Protein AF-A0AAV4F7B4-F1 (afdb_monomer_lite)

Radius of gyration: 25.75 Å; chains: 1; bounding box: 90×27×73 Å

Structure (mmCIF, N/CA/C/O backbone):
data_AF-A0AAV4F7B4-F1
#
_entry.id   AF-A0AAV4F7B4-F1
#
loop_
_atom_site.group_PDB
_atom_site.id
_atom_site.type_symbol
_atom_site.label_atom_id
_atom_site.label_alt_id
_atom_site.label_comp_id
_atom_site.label_asym_id
_atom_site.label_entity_id
_atom_site.label_seq_id
_atom_site.pdbx_PDB_ins_code
_atom_site.Cartn_x
_atom_site.Cartn_y
_atom_site.Cartn_z
_atom_site.occupancy
_atom_site.B_iso_or_equiv
_atom_site.auth_seq_id
_atom_site.auth_comp_id
_atom_site.auth_asym_id
_atom_site.auth_atom_id
_atom_site.pdbx_PDB_model_num
ATOM 1 N N . MET A 1 1 ? 16.712 -13.578 -19.815 1.00 71.62 1 MET A N 1
ATOM 2 C CA . MET A 1 1 ? 15.911 -12.463 -20.384 1.00 71.62 1 MET A CA 1
ATOM 3 C C . MET A 1 1 ? 16.548 -11.815 -21.621 1.00 71.62 1 MET A C 1
ATOM 5 O O . MET A 1 1 ? 15.860 -11.691 -22.623 1.00 71.62 1 MET A O 1
ATOM 9 N N . ARG A 1 2 ? 17.834 -11.407 -21.591 1.00 80.31 2 ARG A N 1
ATOM 10 C CA . ARG A 1 2 ? 18.466 -10.615 -22.676 1.00 80.31 2 ARG A CA 1
ATOM 11 C C . ARG A 1 2 ? 18.478 -11.293 -24.056 1.00 80.31 2 ARG A C 1
ATOM 13 O O . ARG A 1 2 ? 18.183 -10.625 -25.037 1.00 80.31 2 ARG A O 1
ATOM 20 N N . GLY A 1 3 ? 18.706 -12.609 -24.122 1.00 82.69 3 GLY A N 1
ATOM 21 C CA . GLY A 1 3 ? 18.669 -13.365 -25.385 1.00 82.69 3 GLY A CA 1
ATOM 22 C C . GLY A 1 3 ? 17.286 -13.402 -26.050 1.00 82.69 3 GLY A C 1
ATOM 23 O O . GLY A 1 3 ? 17.178 -13.192 -27.251 1.00 82.69 3 GLY A O 1
ATOM 24 N N . ILE A 1 4 ? 16.216 -13.555 -25.260 1.00 85.25 4 ILE A N 1
ATOM 25 C CA . ILE A 1 4 ? 14.821 -13.549 -25.749 1.00 85.25 4 ILE A CA 1
ATOM 26 C C . ILE A 1 4 ? 14.457 -12.177 -26.337 1.00 85.25 4 ILE A C 1
ATOM 28 O O . ILE A 1 4 ? 13.733 -12.080 -27.321 1.00 85.25 4 ILE A O 1
ATOM 32 N N . LEU A 1 5 ? 15.005 -11.108 -25.756 1.00 82.62 5 LEU A N 1
ATOM 33 C CA . LEU A 1 5 ? 14.767 -9.727 -26.174 1.00 82.62 5 LEU A CA 1
ATOM 34 C C . LEU A 1 5 ? 15.760 -9.216 -27.227 1.00 82.62 5 LEU A C 1
ATOM 36 O O . LEU A 1 5 ? 15.695 -8.034 -27.577 1.00 82.62 5 LEU A O 1
ATOM 40 N N . ARG A 1 6 ? 16.670 -10.084 -27.703 1.00 86.12 6 ARG A N 1
ATOM 41 C CA . ARG A 1 6 ? 17.769 -9.758 -28.630 1.00 86.12 6 ARG A CA 1
ATOM 42 C C . ARG A 1 6 ? 18.584 -8.536 -28.182 1.00 86.12 6 ARG A C 1
ATOM 44 O O . ARG A 1 6 ? 18.916 -7.675 -28.987 1.00 86.12 6 ARG A O 1
ATOM 51 N N . ILE A 1 7 ? 18.856 -8.438 -26.880 1.00 87.81 7 ILE A N 1
ATOM 52 C CA . ILE A 1 7 ? 19.652 -7.358 -26.282 1.00 87.81 7 ILE A CA 1
ATOM 53 C C . ILE A 1 7 ? 21.101 -7.829 -26.190 1.00 87.81 7 ILE A C 1
ATOM 55 O O . ILE A 1 7 ? 21.371 -8.830 -25.514 1.00 87.81 7 ILE A O 1
ATOM 59 N N . ASN A 1 8 ? 22.018 -7.110 -26.840 1.00 87.50 8 ASN A N 1
ATOM 60 C CA . ASN A 1 8 ? 23.444 -7.395 -26.748 1.00 87.50 8 ASN A CA 1
ATOM 61 C C . ASN A 1 8 ? 23.992 -6.928 -25.386 1.00 87.50 8 ASN A C 1
ATOM 63 O O . ASN A 1 8 ? 23.403 -6.096 -24.696 1.00 87.50 8 ASN A O 1
ATOM 67 N N . TRP A 1 9 ? 25.122 -7.475 -24.954 1.00 82.56 9 TRP A N 1
ATOM 68 C CA . TRP A 1 9 ? 25.747 -7.114 -23.687 1.00 82.56 9 TRP A CA 1
ATOM 69 C C . TRP A 1 9 ? 26.292 -5.679 -23.682 1.00 82.56 9 TRP A C 1
ATOM 71 O O . TRP A 1 9 ? 26.271 -5.043 -22.629 1.00 82.56 9 TRP A O 1
ATOM 81 N N . HIS A 1 10 ? 26.705 -5.166 -24.848 1.00 86.06 10 HIS A N 1
ATOM 82 C CA . HIS A 1 10 ? 27.101 -3.769 -25.046 1.00 86.06 10 HIS A CA 1
ATOM 83 C C . HIS A 1 10 ? 25.921 -2.788 -24.996 1.00 86.06 10 HIS A C 1
ATOM 85 O O . HIS A 1 10 ? 26.118 -1.599 -24.746 1.00 86.06 10 HIS A O 1
ATOM 91 N N . ASP A 1 11 ? 24.693 -3.264 -25.218 1.00 85.69 11 ASP A N 1
ATOM 92 C CA . ASP A 1 11 ? 23.525 -2.395 -25.274 1.00 85.69 11 ASP A CA 1
ATOM 93 C C . ASP A 1 11 ? 23.090 -1.991 -23.865 1.00 85.69 11 ASP A C 1
ATOM 95 O O . ASP A 1 11 ? 22.667 -2.811 -23.040 1.00 85.69 11 ASP A O 1
ATOM 99 N N . ARG A 1 12 ? 23.101 -0.685 -23.594 1.00 85.19 12 ARG A N 1
ATOM 100 C CA . ARG A 1 12 ? 22.530 -0.132 -22.364 1.00 85.19 12 ARG A CA 1
ATOM 101 C C . ARG A 1 12 ? 21.029 0.109 -22.534 1.00 85.19 12 ARG A C 1
ATOM 103 O O . ARG A 1 12 ? 20.579 1.230 -22.758 1.00 85.19 12 ARG A O 1
ATOM 110 N N . VAL A 1 13 ? 20.243 -0.957 -22.405 1.00 86.25 13 VAL A N 1
ATOM 111 C CA . VAL A 1 13 ? 18.774 -0.885 -22.460 1.00 86.25 13 VAL A CA 1
ATOM 112 C C . VAL A 1 13 ? 18.200 -0.506 -21.095 1.00 86.25 13 VAL A C 1
ATOM 114 O O . VAL A 1 13 ? 18.562 -1.073 -20.066 1.00 86.25 13 VAL A O 1
ATOM 117 N N . ILE A 1 14 ? 17.279 0.457 -21.080 1.00 89.06 14 ILE A N 1
ATOM 118 C CA . ILE A 1 14 ? 16.612 0.919 -19.857 1.00 89.06 14 ILE A CA 1
ATOM 119 C C . ILE A 1 14 ? 15.547 -0.109 -19.433 1.00 89.06 14 ILE A C 1
ATOM 121 O O . ILE A 1 14 ? 14.803 -0.606 -20.276 1.00 89.06 14 ILE A O 1
ATOM 125 N N . ASN A 1 15 ? 15.390 -0.372 -18.129 1.00 85.56 15 ASN A N 1
ATOM 126 C CA . ASN A 1 15 ? 14.401 -1.331 -17.599 1.00 85.56 15 ASN A CA 1
ATOM 127 C C . ASN A 1 15 ? 12.965 -1.083 -18.097 1.00 85.56 15 ASN A C 1
ATOM 129 O O . ASN A 1 15 ? 12.233 -2.032 -18.371 1.00 85.56 15 ASN A O 1
ATOM 133 N N . LYS A 1 16 ? 12.576 0.185 -18.288 1.00 83.38 16 LYS A N 1
ATOM 134 C CA . LYS A 1 16 ? 11.269 0.554 -18.858 1.00 83.38 16 LYS A CA 1
ATOM 135 C C . LYS A 1 16 ? 11.056 -0.002 -20.272 1.00 83.38 16 LYS A C 1
ATOM 137 O O . LYS A 1 16 ? 9.955 -0.410 -20.614 1.00 83.38 16 LYS A O 1
ATOM 142 N N . GLU A 1 17 ? 12.115 -0.049 -21.077 1.00 86.00 17 GLU A N 1
ATOM 143 C CA . GLU A 1 17 ? 12.071 -0.559 -22.450 1.00 86.00 17 GLU A CA 1
ATOM 144 C C . GLU A 1 17 ? 12.005 -2.090 -22.470 1.00 86.00 17 GLU A C 1
ATOM 146 O O . GLU A 1 17 ? 11.291 -2.668 -23.284 1.00 86.00 17 GLU A O 1
ATOM 151 N N . VAL A 1 18 ? 12.685 -2.749 -21.528 1.00 87.06 18 VAL A N 1
ATOM 152 C CA . VAL A 1 18 ? 12.581 -4.201 -21.326 1.00 87.06 18 VAL A CA 1
ATOM 153 C C . VAL A 1 18 ? 11.139 -4.599 -21.003 1.00 87.06 18 VAL A C 1
ATOM 155 O O . VAL A 1 18 ? 10.594 -5.471 -21.676 1.00 87.06 18 VAL A O 1
ATOM 158 N N . LEU A 1 19 ? 10.505 -3.921 -20.039 1.00 86.25 19 LEU A N 1
ATOM 159 C CA . LEU A 1 19 ? 9.105 -4.162 -19.661 1.00 86.25 19 LEU A CA 1
ATOM 160 C C . LEU A 1 19 ? 8.134 -3.890 -20.818 1.00 86.25 19 LEU A C 1
ATOM 162 O O . LEU A 1 19 ? 7.212 -4.667 -21.055 1.00 86.25 19 LEU A O 1
ATOM 166 N N . ARG A 1 20 ? 8.378 -2.823 -21.593 1.00 83.75 20 ARG A N 1
ATOM 167 C CA . ARG A 1 20 ? 7.571 -2.491 -22.777 1.00 83.75 20 ARG A CA 1
ATOM 168 C C . ARG A 1 20 ? 7.608 -3.603 -23.827 1.00 83.75 20 ARG A C 1
ATOM 170 O O . ARG A 1 20 ? 6.577 -3.907 -24.417 1.00 83.75 20 ARG A O 1
ATOM 177 N N . ARG A 1 21 ? 8.777 -4.210 -24.061 1.00 87.06 21 ARG A N 1
ATOM 178 C CA . ARG A 1 21 ? 8.941 -5.307 -25.032 1.00 87.06 21 ARG A CA 1
ATOM 179 C C . ARG A 1 21 ? 8.323 -6.618 -24.557 1.00 87.06 21 ARG A C 1
ATOM 181 O O . ARG A 1 21 ? 7.820 -7.368 -25.383 1.00 87.06 21 ARG A O 1
ATOM 188 N N . THR A 1 22 ? 8.371 -6.904 -23.257 1.00 86.00 22 THR A N 1
ATOM 189 C CA . THR A 1 22 ? 7.774 -8.126 -22.696 1.0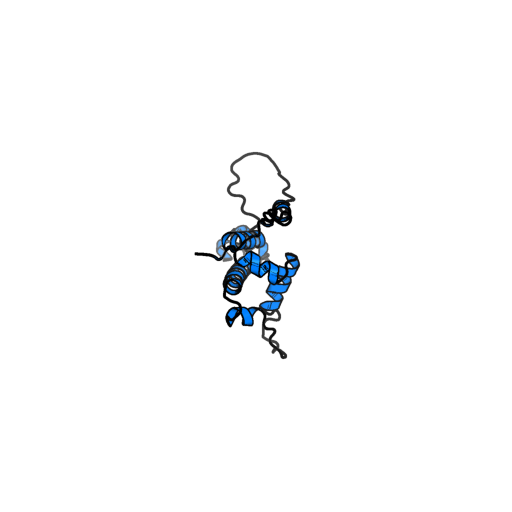0 86.00 22 THR A CA 1
ATOM 190 C C . THR A 1 22 ? 6.273 -7.998 -22.449 1.00 86.00 22 THR A C 1
ATOM 192 O O . THR A 1 22 ? 5.622 -9.009 -22.198 1.00 86.00 22 THR A O 1
ATOM 195 N N . GLY A 1 23 ? 5.720 -6.779 -22.483 1.00 84.44 23 GLY A N 1
ATOM 196 C CA . GLY A 1 23 ? 4.333 -6.515 -22.095 1.00 84.44 23 GLY A CA 1
ATOM 197 C C . GLY A 1 23 ? 4.063 -6.804 -20.614 1.00 84.44 23 GLY A C 1
ATOM 198 O O . GLY A 1 23 ? 2.911 -6.974 -20.218 1.00 84.44 23 GLY A O 1
ATOM 199 N N . GLN A 1 24 ? 5.117 -6.903 -19.798 1.00 83.81 24 GLN A N 1
ATOM 200 C CA . GLN A 1 24 ? 5.011 -7.222 -18.378 1.00 83.81 24 GLN A CA 1
ATOM 201 C C . GLN A 1 24 ? 4.780 -5.960 -17.554 1.00 83.81 24 GLN A C 1
ATOM 203 O O . GLN A 1 24 ? 5.276 -4.877 -17.874 1.00 83.81 24 GLN A O 1
ATOM 208 N N . LYS A 1 25 ? 4.049 -6.121 -16.452 1.00 82.50 25 LYS A N 1
ATOM 209 C CA . LYS A 1 25 ? 3.843 -5.051 -15.481 1.00 82.50 25 LYS A CA 1
ATOM 210 C C . LYS A 1 25 ? 5.110 -4.846 -14.650 1.00 82.50 25 LYS A C 1
ATOM 212 O O . LYS A 1 25 ? 5.844 -5.806 -14.401 1.00 82.50 25 LYS A O 1
ATOM 217 N N . PRO A 1 26 ? 5.395 -3.609 -14.219 1.00 87.69 26 PRO A N 1
ATOM 218 C CA . PRO A 1 26 ? 6.483 -3.377 -13.289 1.00 87.69 26 PRO A CA 1
ATOM 219 C C . PRO A 1 26 ? 6.172 -4.072 -11.959 1.00 87.69 26 PRO A C 1
ATOM 221 O O . PRO A 1 26 ? 5.079 -3.952 -11.406 1.00 87.69 26 PRO A O 1
ATOM 224 N N . VAL A 1 27 ? 7.170 -4.772 -11.425 1.00 86.56 27 VAL A N 1
ATOM 225 C CA . VAL A 1 27 ? 7.059 -5.550 -10.181 1.00 86.56 27 VAL A CA 1
ATOM 226 C C . VAL A 1 27 ? 6.584 -4.686 -9.005 1.00 86.56 27 VAL A C 1
ATOM 228 O O . VAL A 1 27 ? 5.820 -5.145 -8.158 1.00 86.56 27 VAL A O 1
ATOM 231 N N . ASP A 1 28 ? 6.963 -3.409 -8.978 1.00 84.12 28 ASP A N 1
ATOM 232 C CA . ASP A 1 28 ? 6.552 -2.467 -7.933 1.00 84.12 28 ASP A CA 1
ATOM 233 C C . ASP A 1 28 ? 5.031 -2.241 -7.885 1.00 84.12 28 ASP A C 1
ATOM 235 O O . ASP A 1 28 ? 4.460 -2.069 -6.802 1.00 84.12 28 ASP A O 1
ATOM 239 N N . GLU A 1 29 ? 4.351 -2.268 -9.037 1.00 86.00 29 GLU A N 1
ATOM 240 C CA . GLU A 1 29 ? 2.892 -2.131 -9.103 1.00 86.00 29 GLU A CA 1
ATOM 241 C C . GLU A 1 29 ? 2.191 -3.380 -8.570 1.00 86.00 29 GLU A C 1
ATOM 243 O O . GLU A 1 29 ? 1.227 -3.270 -7.809 1.00 86.00 29 GLU A O 1
ATOM 248 N N . GLU A 1 30 ? 2.707 -4.566 -8.893 1.00 88.25 30 GLU A N 1
ATOM 249 C CA . GLU A 1 30 ? 2.167 -5.836 -8.403 1.00 88.25 30 GLU A CA 1
ATOM 250 C C . GLU A 1 30 ? 2.361 -5.985 -6.890 1.00 88.25 30 GLU A C 1
ATOM 252 O O . GLU A 1 30 ? 1.410 -6.285 -6.159 1.00 88.25 30 GLU A O 1
ATOM 257 N N . ILE A 1 31 ? 3.567 -5.689 -6.394 1.00 88.19 31 ILE A N 1
ATOM 258 C CA . ILE A 1 31 ? 3.865 -5.675 -4.957 1.00 88.19 31 ILE A CA 1
ATOM 259 C C . ILE A 1 31 ? 2.978 -4.648 -4.243 1.00 88.19 31 ILE A C 1
ATOM 261 O O . ILE A 1 31 ? 2.448 -4.922 -3.160 1.00 88.19 31 ILE A O 1
ATOM 265 N N . GLY A 1 32 ? 2.788 -3.470 -4.845 1.00 87.19 32 GLY A N 1
ATOM 266 C CA . GLY A 1 32 ? 1.882 -2.443 -4.344 1.00 87.19 32 GLY A CA 1
ATOM 267 C C . GLY A 1 32 ? 0.447 -2.955 -4.228 1.00 87.19 32 GLY A C 1
ATOM 268 O O . GLY A 1 32 ? -0.157 -2.858 -3.159 1.00 87.19 32 GLY A O 1
ATOM 269 N N . MET A 1 33 ? -0.076 -3.568 -5.287 1.00 88.56 33 MET A N 1
ATOM 270 C CA . MET A 1 33 ? -1.417 -4.145 -5.315 1.00 88.56 33 MET A CA 1
ATOM 271 C C . MET A 1 33 ? -1.608 -5.199 -4.218 1.00 88.56 33 MET A C 1
ATOM 273 O O . MET A 1 33 ? -2.542 -5.089 -3.422 1.00 88.56 33 MET A O 1
ATOM 277 N N . ILE A 1 34 ? -0.711 -6.186 -4.125 1.00 90.94 34 ILE A N 1
ATOM 278 C CA . ILE A 1 34 ? -0.786 -7.255 -3.114 1.00 90.94 34 ILE A CA 1
ATOM 279 C C . ILE A 1 34 ? -0.776 -6.657 -1.704 1.00 90.94 34 ILE A C 1
ATOM 281 O O . ILE A 1 34 ? -1.583 -7.038 -0.850 1.00 90.94 34 ILE A O 1
ATOM 285 N N . ARG A 1 35 ? 0.083 -5.659 -1.467 1.00 90.12 35 ARG A N 1
ATOM 286 C CA . ARG A 1 35 ? 0.146 -4.944 -0.189 1.00 90.12 35 ARG A CA 1
ATOM 287 C C . ARG A 1 35 ? -1.193 -4.293 0.162 1.00 90.12 35 ARG A C 1
ATOM 289 O O . ARG A 1 35 ? -1.637 -4.413 1.304 1.00 90.12 35 ARG A O 1
ATOM 296 N N . TRP A 1 36 ? -1.849 -3.641 -0.795 1.00 90.62 36 TRP A N 1
ATOM 297 C CA . TRP A 1 36 ? -3.153 -3.005 -0.592 1.00 90.62 36 TRP A CA 1
ATOM 298 C C . TRP A 1 36 ? -4.298 -3.999 -0.412 1.00 90.62 36 TRP A C 1
ATOM 300 O O . TRP A 1 36 ? -5.151 -3.798 0.452 1.00 90.62 36 TRP A O 1
ATOM 310 N N . LEU A 1 37 ? -4.294 -5.118 -1.133 1.00 91.88 37 LEU A N 1
ATOM 311 C CA . LEU A 1 37 ? -5.242 -6.206 -0.881 1.00 91.88 37 LEU A CA 1
ATOM 312 C C . LEU A 1 37 ? -5.106 -6.736 0.552 1.00 91.88 37 LEU A C 1
ATOM 314 O O . LEU A 1 37 ? -6.110 -6.920 1.248 1.00 91.88 37 LEU A O 1
ATOM 318 N N . TRP A 1 38 ? -3.869 -6.898 1.025 1.00 92.12 38 TRP A N 1
ATOM 319 C CA . TRP A 1 38 ? -3.610 -7.349 2.387 1.00 92.12 38 TRP A CA 1
ATOM 320 C C . TRP A 1 38 ? -4.033 -6.320 3.446 1.00 92.12 38 TRP A C 1
ATOM 322 O O . TRP A 1 38 ? -4.620 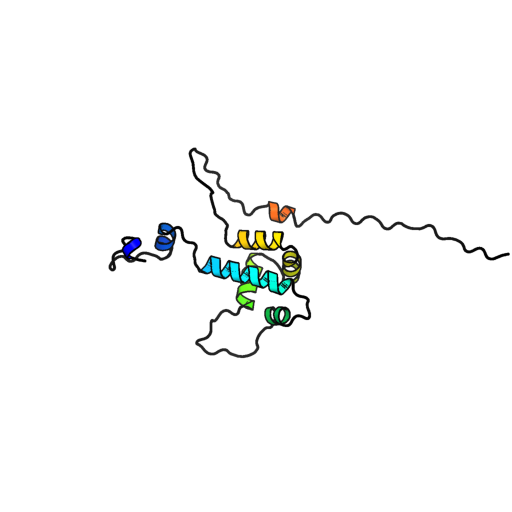-6.692 4.461 1.00 92.12 38 TRP A O 1
ATOM 332 N N . ILE A 1 39 ? -3.830 -5.022 3.199 1.00 92.12 39 ILE A N 1
ATOM 333 C CA . ILE A 1 39 ? -4.306 -3.950 4.092 1.00 92.12 39 ILE A CA 1
ATOM 334 C C . ILE A 1 39 ? -5.826 -3.980 4.227 1.00 92.12 39 ILE A C 1
ATOM 336 O O . ILE A 1 39 ? -6.327 -3.933 5.347 1.00 92.12 39 ILE A O 1
ATOM 340 N N . GLY A 1 40 ? -6.561 -4.135 3.124 1.00 93.25 40 GLY A N 1
ATOM 341 C CA . GLY A 1 40 ? -8.019 -4.262 3.178 1.00 93.25 40 GLY A CA 1
ATOM 342 C C . GLY A 1 40 ? -8.470 -5.497 3.952 1.00 93.25 40 GLY A C 1
ATOM 343 O O . GLY A 1 40 ? -9.452 -5.449 4.688 1.00 93.25 40 GLY A O 1
ATOM 344 N N . HIS A 1 41 ? -7.743 -6.614 3.843 1.00 92.50 41 HIS A N 1
ATOM 345 C CA . HIS A 1 41 ? -7.999 -7.787 4.682 1.00 92.50 41 HIS A CA 1
ATOM 346 C C . HIS A 1 41 ? -7.745 -7.504 6.170 1.00 92.50 41 HIS A C 1
ATOM 348 O O . HIS A 1 41 ? -8.571 -7.868 7.003 1.00 92.50 41 HIS A O 1
ATOM 354 N N . THR A 1 42 ? -6.647 -6.825 6.517 1.00 93.44 42 THR A N 1
ATOM 355 C CA . THR A 1 42 ? -6.358 -6.433 7.904 1.00 93.44 42 THR A CA 1
ATOM 356 C C . THR A 1 42 ? -7.402 -5.458 8.463 1.00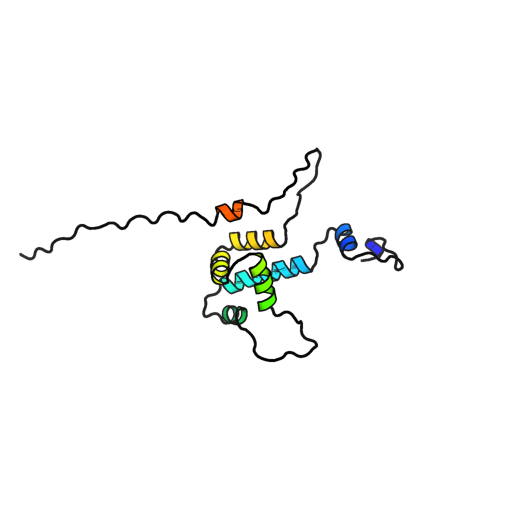 93.44 42 THR A C 1
ATOM 358 O O . THR A 1 42 ? -7.823 -5.621 9.604 1.00 93.44 42 THR A O 1
ATOM 361 N N . LEU A 1 43 ? -7.847 -4.469 7.683 1.00 92.12 43 LEU A N 1
ATOM 362 C CA . LEU A 1 43 ? -8.813 -3.453 8.124 1.00 92.12 43 LEU A CA 1
ATOM 363 C C . LEU A 1 43 ? -10.225 -4.011 8.346 1.00 92.12 43 LEU A C 1
ATOM 365 O O . LEU A 1 43 ? -10.959 -3.475 9.172 1.00 92.12 43 LEU A O 1
ATOM 369 N N . ARG A 1 44 ? -10.593 -5.102 7.664 1.00 93.38 44 ARG A N 1
ATOM 370 C CA . ARG A 1 44 ? -11.866 -5.807 7.888 1.00 93.38 44 ARG A CA 1
ATOM 371 C C . ARG A 1 44 ? -11.902 -6.618 9.182 1.00 93.38 44 ARG A C 1
ATOM 373 O O . ARG A 1 44 ? -12.983 -6.922 9.674 1.00 93.38 44 ARG A O 1
ATOM 380 N N . LYS A 1 45 ? -10.743 -6.976 9.745 1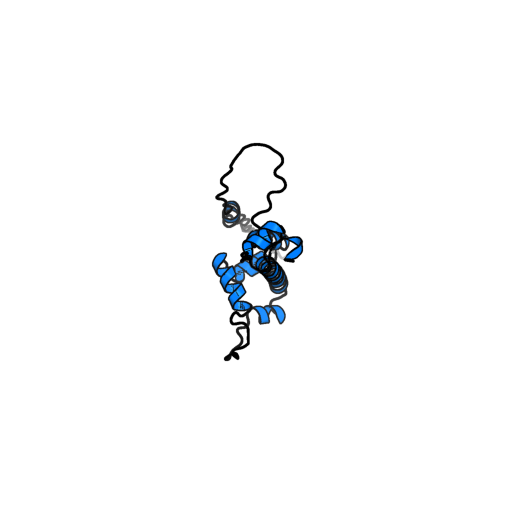.00 92.50 45 LYS A N 1
ATOM 381 C CA . LYS A 1 45 ? -10.685 -7.666 11.043 1.00 92.50 45 LYS A CA 1
ATOM 382 C C . LYS A 1 45 ? -11.202 -6.746 12.156 1.00 92.50 45 LYS A C 1
ATOM 384 O O . LYS A 1 45 ? -11.072 -5.526 12.029 1.00 92.50 45 LYS A O 1
ATOM 389 N N . PRO A 1 46 ? -11.758 -7.293 13.250 1.00 91.06 46 PRO A N 1
ATOM 390 C CA . PRO A 1 46 ? -12.237 -6.481 14.365 1.00 91.06 46 PRO A CA 1
ATOM 391 C C . PRO A 1 46 ? -11.099 -5.673 15.010 1.00 91.06 46 PRO A C 1
ATOM 393 O O . PRO A 1 46 ? -9.920 -6.004 14.872 1.00 91.06 46 PRO A O 1
ATOM 396 N N . GLN A 1 47 ? -11.445 -4.585 15.702 1.00 85.62 47 GLN A N 1
ATOM 397 C CA . GLN A 1 47 ? -10.478 -3.629 16.267 1.00 85.62 47 GLN A CA 1
ATOM 398 C C . GLN A 1 47 ? -9.556 -4.257 17.332 1.00 85.62 47 GLN A C 1
ATOM 400 O O . GLN A 1 47 ? -8.410 -3.836 17.480 1.00 85.62 47 GLN A O 1
ATOM 405 N N . ASN A 1 48 ? -10.028 -5.290 18.034 1.00 91.38 48 ASN A N 1
ATOM 406 C CA . ASN A 1 48 ? -9.247 -6.063 19.005 1.00 91.38 48 ASN A CA 1
ATOM 407 C C . ASN A 1 48 ? -8.226 -7.017 18.354 1.00 91.38 48 ASN A C 1
ATOM 409 O O . ASN A 1 48 ? -7.445 -7.654 19.054 1.00 91.38 48 ASN A O 1
ATOM 413 N N . ASN A 1 49 ? -8.214 -7.146 17.024 1.00 93.56 49 ASN A N 1
ATOM 414 C CA . ASN A 1 49 ? -7.303 -8.055 16.352 1.00 93.56 49 ASN A CA 1
ATOM 415 C C . ASN A 1 49 ? -5.862 -7.518 16.361 1.00 93.56 49 ASN A C 1
ATOM 417 O O . ASN A 1 49 ? -5.587 -6.425 15.859 1.00 93.56 49 ASN A O 1
ATOM 421 N N . ILE A 1 50 ? -4.929 -8.346 16.835 1.00 90.62 50 ILE A N 1
ATOM 422 C CA . ILE A 1 50 ? -3.498 -8.021 16.938 1.00 90.62 50 ILE A CA 1
ATOM 423 C C . ILE A 1 50 ? -2.924 -7.573 15.586 1.00 90.62 50 ILE A C 1
ATOM 425 O O . ILE A 1 50 ? -2.164 -6.611 15.524 1.00 90.62 50 ILE A O 1
ATOM 429 N N . THR A 1 51 ? -3.322 -8.194 14.469 1.00 90.62 51 THR A N 1
ATOM 430 C CA . THR A 1 51 ? -2.836 -7.806 13.134 1.00 90.62 51 THR A CA 1
ATOM 431 C C . THR A 1 51 ? -3.300 -6.403 12.729 1.00 90.62 51 THR A C 1
ATOM 433 O O . THR A 1 51 ? -2.568 -5.691 12.035 1.00 90.62 51 THR A O 1
ATOM 436 N N . ARG A 1 52 ? -4.499 -5.984 13.161 1.00 90.88 52 ARG A N 1
ATOM 437 C CA . ARG A 1 52 ? -5.038 -4.637 12.911 1.00 90.88 52 ARG A CA 1
ATOM 438 C C . ARG A 1 52 ? -4.340 -3.586 13.769 1.00 90.88 52 ARG A C 1
ATOM 440 O O . ARG A 1 52 ? -3.972 -2.539 13.242 1.00 90.88 52 ARG A O 1
ATOM 447 N N . GLN A 1 53 ? -4.060 -3.901 15.030 1.00 89.31 53 GLN A N 1
ATOM 448 C CA . GLN A 1 53 ? -3.249 -3.046 15.902 1.00 89.31 53 GLN A CA 1
ATOM 449 C C . GLN A 1 53 ? -1.813 -2.906 15.371 1.00 89.31 53 GLN A C 1
ATOM 451 O O . GLN A 1 53 ? -1.304 -1.796 15.224 1.00 89.31 53 GLN A O 1
ATOM 456 N N . ALA A 1 54 ? -1.196 -4.015 14.954 1.00 89.06 54 ALA A N 1
ATOM 457 C CA . ALA A 1 54 ? 0.152 -4.036 14.387 1.00 89.06 54 ALA A CA 1
ATOM 458 C C . ALA A 1 54 ? 0.285 -3.235 13.077 1.00 89.06 54 ALA A C 1
ATOM 460 O O . ALA A 1 54 ? 1.371 -2.757 12.758 1.00 89.06 54 ALA A O 1
ATOM 461 N N . LEU A 1 55 ? -0.796 -3.061 12.304 1.00 88.06 55 LEU A N 1
ATOM 462 C CA . LEU A 1 55 ? -0.788 -2.199 11.114 1.00 88.06 55 LEU A CA 1
ATOM 463 C C . LEU A 1 55 ? -0.606 -0.714 11.474 1.00 88.06 55 LEU A C 1
ATOM 465 O O . LEU A 1 55 ? 0.032 0.018 10.719 1.00 88.06 55 LEU A O 1
ATOM 469 N N . GLN A 1 56 ? -1.159 -0.277 12.605 1.00 84.12 56 GLN A N 1
ATOM 470 C CA . GLN A 1 56 ? -1.116 1.117 13.065 1.00 84.12 56 GLN A CA 1
ATOM 471 C C . GLN A 1 56 ? 0.035 1.389 14.038 1.00 84.12 56 GLN A C 1
ATOM 473 O O . GLN A 1 56 ? 0.403 2.553 14.244 1.00 84.12 56 GLN A O 1
ATOM 478 N N . TRP A 1 57 ? 0.631 0.333 14.592 1.00 85.75 57 TRP A N 1
ATOM 479 C CA . TRP A 1 57 ? 1.742 0.428 15.524 1.00 85.75 57 TRP A CA 1
ATOM 480 C C . TRP A 1 57 ? 2.953 1.132 14.896 1.00 85.75 57 TRP A C 1
ATOM 482 O O . TRP A 1 57 ? 3.411 0.793 13.802 1.00 85.75 57 TRP A O 1
ATOM 492 N N . ASN A 1 58 ? 3.465 2.143 15.601 1.00 81.56 58 ASN A N 1
ATOM 493 C CA . ASN A 1 58 ? 4.750 2.758 15.306 1.00 81.56 58 ASN A CA 1
ATOM 494 C C . ASN A 1 58 ? 5.832 2.082 16.166 1.00 81.56 58 ASN A C 1
ATOM 496 O O . ASN A 1 58 ? 5.827 2.295 17.381 1.00 81.56 58 ASN A O 1
ATOM 500 N N . PRO A 1 59 ? 6.731 1.269 15.586 1.00 72.44 59 PRO A N 1
ATOM 501 C CA . PRO A 1 59 ? 7.824 0.682 16.349 1.00 72.44 59 PRO A CA 1
ATOM 502 C C . PRO A 1 59 ? 8.769 1.797 16.809 1.00 72.44 59 PRO A C 1
ATOM 504 O O . PRO A 1 59 ? 9.246 2.586 15.993 1.00 72.44 59 PRO A O 1
ATOM 507 N N . GLN A 1 60 ? 8.993 1.869 18.117 1.00 77.12 60 GLN A N 1
ATOM 508 C CA . GLN A 1 60 ? 9.920 2.811 18.740 1.00 77.12 60 GLN A CA 1
ATOM 509 C C . GLN A 1 60 ? 11.358 2.293 18.603 1.00 77.12 60 GLN A C 1
ATOM 511 O O . GLN A 1 60 ? 11.574 1.081 18.633 1.00 77.12 60 GLN A O 1
ATOM 516 N N . GLY A 1 61 ? 12.321 3.205 18.467 1.00 78.44 61 GLY A N 1
ATOM 517 C CA . GLY A 1 61 ? 13.752 2.890 18.421 1.00 78.44 61 GLY A CA 1
ATOM 518 C C . GLY A 1 61 ? 14.426 3.148 17.072 1.00 78.44 61 GLY A C 1
ATOM 519 O O . GLY A 1 61 ? 13.774 3.300 16.034 1.00 78.44 61 GLY A O 1
ATOM 520 N N . ASP A 1 62 ? 15.755 3.204 17.118 1.00 72.00 62 ASP A N 1
ATOM 521 C CA . ASP A 1 62 ? 16.606 3.351 15.940 1.00 72.00 62 ASP A CA 1
ATOM 522 C C . ASP A 1 62 ? 16.770 2.008 15.209 1.00 72.00 62 ASP A C 1
ATOM 524 O O . ASP A 1 62 ? 16.632 0.928 15.794 1.00 72.00 62 ASP A O 1
ATOM 528 N N . ARG A 1 63 ? 17.020 2.058 13.900 1.00 72.81 63 ARG A N 1
ATOM 529 C CA . ARG A 1 63 ? 17.167 0.868 13.056 1.00 72.81 63 ARG A CA 1
ATOM 530 C C . ARG A 1 63 ? 18.567 0.804 12.471 1.00 72.81 63 ARG A C 1
ATOM 532 O O . ARG A 1 63 ? 19.073 1.789 11.953 1.00 72.81 63 ARG A O 1
ATOM 539 N N . GLY A 1 64 ? 19.148 -0.396 12.475 1.00 80.88 64 GLY A N 1
ATOM 540 C CA . GLY A 1 64 ? 20.426 -0.659 11.813 1.00 80.88 64 GLY A CA 1
ATOM 541 C C . GLY A 1 64 ? 20.404 -0.316 10.317 1.00 80.88 64 GLY A C 1
ATOM 542 O O . GLY A 1 64 ? 19.360 -0.409 9.663 1.00 80.88 64 GLY A O 1
ATOM 543 N N . ARG A 1 65 ? 21.578 0.058 9.788 1.00 79.25 65 ARG A N 1
ATOM 544 C CA . ARG A 1 65 ? 21.779 0.608 8.433 1.00 79.25 65 ARG A CA 1
ATOM 545 C C . ARG A 1 65 ? 21.322 -0.308 7.287 1.00 79.25 65 ARG A C 1
ATOM 547 O O . ARG A 1 65 ? 20.995 0.202 6.224 1.00 79.25 65 ARG A O 1
ATOM 554 N N . ASP A 1 66 ? 21.221 -1.616 7.513 1.00 82.88 66 ASP A N 1
ATOM 555 C CA . ASP A 1 66 ? 20.887 -2.601 6.469 1.00 82.88 66 ASP A CA 1
ATOM 556 C C . ASP A 1 66 ? 19.383 -2.887 6.315 1.00 82.88 66 ASP A C 1
ATOM 558 O O . ASP A 1 66 ? 18.968 -3.691 5.477 1.00 82.88 66 ASP A O 1
ATOM 562 N N . ARG A 1 67 ? 18.525 -2.255 7.126 1.00 77.94 67 ARG A N 1
ATOM 563 C CA . ARG A 1 67 ? 17.075 -2.482 7.062 1.00 77.94 67 ARG A CA 1
ATOM 564 C C . ARG A 1 67 ? 16.408 -1.524 6.066 1.00 77.94 67 ARG A C 1
ATOM 566 O O . ARG A 1 67 ? 16.801 -0.361 5.993 1.00 77.94 67 ARG A O 1
ATOM 573 N N . PRO A 1 68 ? 15.342 -1.946 5.352 1.00 71.94 68 PRO A N 1
ATOM 574 C CA . PRO A 1 68 ? 14.598 -1.045 4.477 1.00 71.94 68 PRO A CA 1
ATOM 575 C C . PRO A 1 68 ? 14.166 0.241 5.196 1.00 71.94 68 PRO A C 1
ATOM 577 O O . PRO A 1 68 ? 13.501 0.192 6.235 1.00 71.94 68 PRO A O 1
ATOM 580 N N . ILE A 1 69 ? 14.532 1.385 4.610 1.00 72.19 69 ILE A N 1
ATOM 581 C CA . ILE A 1 69 ? 14.286 2.728 5.160 1.00 72.19 69 ILE A CA 1
ATOM 582 C C . ILE A 1 69 ? 12.789 3.022 5.341 1.00 72.19 69 ILE A C 1
ATOM 584 O O . ILE A 1 69 ? 12.360 3.682 6.293 1.00 72.19 69 ILE A O 1
ATOM 588 N N . GLU A 1 70 ? 11.964 2.479 4.447 1.00 75.00 70 GLU A N 1
ATOM 589 C CA . GLU A 1 70 ? 10.520 2.650 4.477 1.00 75.00 70 GLU A CA 1
ATOM 590 C C . GLU A 1 70 ? 9.841 1.553 5.301 1.00 75.00 70 GLU A C 1
ATOM 592 O O . GLU A 1 70 ? 9.936 0.358 5.023 1.00 75.00 70 GLU A O 1
ATOM 597 N N . THR A 1 71 ? 9.081 1.968 6.313 1.00 78.56 71 THR A N 1
ATOM 598 C CA . THR A 1 71 ? 8.241 1.055 7.101 1.00 78.56 71 THR A CA 1
ATOM 599 C C . THR A 1 71 ? 6.933 0.777 6.370 1.00 78.56 71 THR A C 1
ATOM 601 O O . THR A 1 71 ? 6.401 1.669 5.708 1.00 78.56 71 THR A O 1
ATOM 604 N N . ARG A 1 72 ? 6.335 -0.405 6.591 1.00 76.94 72 ARG A N 1
ATOM 605 C CA . ARG A 1 72 ? 4.976 -0.736 6.122 1.00 76.94 72 ARG A CA 1
ATOM 606 C C . ARG A 1 72 ? 3.997 0.424 6.350 1.00 76.94 72 ARG A C 1
ATOM 608 O O . ARG A 1 72 ? 3.354 0.841 5.397 1.00 76.94 72 ARG A O 1
ATOM 615 N N . LYS A 1 73 ? 3.940 0.982 7.567 1.00 82.12 73 LYS A N 1
ATOM 616 C CA . LYS A 1 73 ? 3.073 2.119 7.920 1.00 82.12 73 LYS A CA 1
ATOM 617 C C . LYS A 1 73 ? 3.333 3.356 7.046 1.00 82.12 73 LYS A C 1
ATOM 619 O O . LYS A 1 73 ? 2.401 3.840 6.417 1.00 82.12 73 LYS A O 1
ATOM 624 N N . ARG A 1 74 ? 4.594 3.781 6.897 1.00 83.56 74 ARG A N 1
ATOM 625 C CA . ARG A 1 74 ? 4.983 4.938 6.063 1.00 83.56 74 ARG A CA 1
ATOM 626 C C . ARG A 1 74 ? 4.633 4.751 4.587 1.00 83.56 74 ARG A C 1
ATOM 628 O O . ARG A 1 74 ? 4.131 5.676 3.957 1.00 83.56 74 ARG A O 1
ATOM 635 N N . CYS A 1 75 ? 4.844 3.555 4.031 1.00 83.06 75 CYS A N 1
ATOM 636 C CA . CYS A 1 75 ? 4.445 3.272 2.650 1.00 83.06 75 CYS A CA 1
ATOM 637 C C . CYS A 1 75 ? 2.931 3.399 2.451 1.00 83.06 75 CYS A C 1
ATOM 639 O O . CYS A 1 75 ? 2.485 3.890 1.414 1.00 83.06 75 CYS A O 1
ATOM 641 N N . VAL A 1 76 ? 2.148 2.936 3.429 1.00 84.06 76 VAL A N 1
ATOM 642 C CA . VAL A 1 76 ? 0.686 3.036 3.392 1.00 84.06 76 VAL A CA 1
ATOM 643 C C . VAL A 1 76 ? 0.256 4.488 3.524 1.00 84.06 76 VAL A C 1
ATOM 645 O O . VAL A 1 76 ? -0.478 4.965 2.670 1.00 84.06 76 VAL A O 1
ATOM 648 N N . GLU A 1 77 ? 0.786 5.219 4.502 1.00 86.44 77 GLU A N 1
ATOM 649 C CA . GLU A 1 77 ? 0.491 6.638 4.729 1.00 86.44 77 GLU A CA 1
ATOM 650 C C . GLU A 1 77 ? 0.836 7.514 3.521 1.00 86.44 77 GLU A C 1
ATOM 652 O O . GLU A 1 77 ? 0.031 8.355 3.133 1.00 86.44 77 GLU A O 1
ATOM 657 N N . LYS A 1 78 ? 1.980 7.283 2.862 1.00 85.94 78 LYS A N 1
ATOM 658 C CA . LYS A 1 78 ? 2.347 7.994 1.625 1.00 85.94 78 LYS A CA 1
ATOM 659 C C . LYS A 1 78 ? 1.289 7.819 0.542 1.00 85.94 78 LYS A C 1
ATOM 661 O O . LYS A 1 78 ? 0.856 8.791 -0.069 1.00 85.94 78 LYS A O 1
ATOM 666 N N . LYS A 1 79 ? 0.844 6.585 0.312 1.00 84.38 79 LYS A N 1
ATOM 667 C CA . LYS A 1 79 ? -0.143 6.292 -0.730 1.00 84.38 79 LYS A CA 1
ATOM 668 C C . LYS A 1 79 ? -1.570 6.675 -0.292 1.00 84.38 79 LYS A C 1
ATOM 670 O O . LYS A 1 79 ? -2.359 7.075 -1.137 1.00 84.38 79 LYS A O 1
ATOM 675 N N . MET A 1 80 ? -1.872 6.690 1.008 1.00 86.94 80 MET A N 1
ATOM 676 C CA . MET A 1 80 ? -3.090 7.301 1.564 1.00 86.94 80 MET A CA 1
ATOM 677 C C . MET A 1 80 ? -3.128 8.814 1.364 1.00 86.94 80 MET A C 1
ATOM 679 O O . MET A 1 80 ? -4.180 9.343 1.018 1.00 86.94 80 MET A O 1
ATOM 683 N N . LYS A 1 81 ? -1.989 9.497 1.528 1.00 87.62 81 LYS A N 1
ATOM 684 C CA . LYS A 1 81 ? -1.859 10.935 1.276 1.00 87.62 81 LYS A CA 1
ATOM 685 C C . LYS A 1 81 ? -2.146 11.268 -0.188 1.00 87.62 81 LYS A C 1
ATOM 687 O O . LYS A 1 81 ? -2.850 12.231 -0.445 1.00 87.62 81 LYS A O 1
ATOM 692 N N . ILE A 1 82 ? -1.685 10.433 -1.125 1.00 85.56 82 ILE A N 1
ATOM 693 C CA . ILE A 1 82 ? -2.002 10.567 -2.562 1.00 85.56 82 ILE A CA 1
ATOM 694 C C . ILE A 1 82 ? -3.509 10.418 -2.828 1.00 85.56 82 ILE A C 1
ATOM 696 O O . ILE A 1 82 ? -4.039 11.055 -3.727 1.00 85.56 82 ILE A O 1
ATOM 700 N N . MET A 1 83 ? -4.204 9.578 -2.059 1.00 82.00 83 MET A N 1
ATOM 701 C CA . MET A 1 83 ? -5.656 9.393 -2.178 1.00 82.00 83 MET A CA 1
ATOM 702 C C . MET A 1 83 ? -6.474 10.405 -1.368 1.00 82.00 83 MET A C 1
ATOM 704 O O . MET A 1 83 ? -7.702 10.351 -1.417 1.00 82.00 83 MET A O 1
ATOM 708 N N . GLU A 1 84 ? -5.815 11.258 -0.579 1.00 87.44 84 GLU A N 1
ATOM 709 C CA . GLU A 1 84 ? -6.453 12.201 0.345 1.00 87.44 84 GLU A CA 1
ATOM 710 C C . GLU A 1 84 ? -7.471 11.516 1.280 1.00 87.44 84 GLU A C 1
ATOM 712 O O . GLU A 1 84 ? -8.552 12.033 1.562 1.00 87.44 84 GLU A O 1
ATOM 717 N N . LYS A 1 85 ? -7.140 10.305 1.757 1.00 86.12 85 LYS A N 1
ATOM 718 C CA . LYS A 1 85 ? -7.989 9.530 2.680 1.00 86.12 85 LYS A CA 1
ATOM 719 C C . LYS A 1 85 ? -7.325 9.341 4.035 1.00 86.12 85 LYS A C 1
ATOM 721 O O . LYS A 1 85 ? -6.160 8.959 4.129 1.00 86.12 85 LYS A O 1
ATOM 726 N N . GLY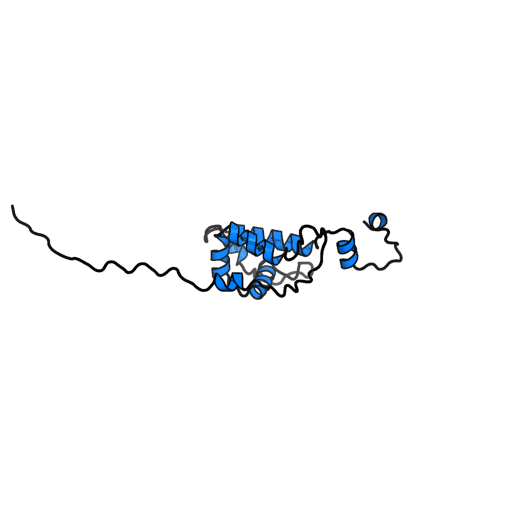 A 1 86 ? -8.113 9.513 5.095 1.00 90.12 86 GLY A N 1
ATOM 727 C CA . GLY A 1 86 ? -7.728 9.138 6.457 1.00 90.12 86 GLY A CA 1
ATOM 728 C C . GLY A 1 86 ? -7.970 7.653 6.764 1.00 90.12 86 GLY A C 1
ATOM 729 O O . GLY A 1 86 ? -8.711 6.965 6.060 1.00 90.12 86 GLY A O 1
ATOM 730 N N . TRP A 1 87 ? -7.397 7.156 7.867 1.00 87.19 87 TRP A N 1
ATOM 731 C CA . TRP A 1 87 ? -7.543 5.756 8.304 1.00 87.19 87 TRP A CA 1
ATOM 732 C C . TRP A 1 87 ? -9.000 5.341 8.553 1.00 87.19 87 TRP A C 1
ATOM 734 O O . TRP A 1 87 ? -9.379 4.221 8.219 1.00 87.19 87 TRP A O 1
ATOM 744 N N . GLY A 1 88 ? -9.832 6.241 9.090 1.00 88.25 88 GLY A N 1
ATOM 745 C CA . GLY A 1 88 ? -11.253 5.969 9.332 1.00 88.25 88 GLY A CA 1
ATOM 746 C C . GLY A 1 88 ? -12.056 5.780 8.041 1.00 88.25 88 GLY A C 1
ATOM 747 O O . GLY A 1 88 ? -12.832 4.835 7.926 1.00 88.25 88 GLY A O 1
ATOM 748 N N . GLN A 1 89 ? -11.822 6.631 7.037 1.00 89.00 89 GLN A N 1
ATOM 749 C CA . GLN A 1 89 ? -12.445 6.500 5.714 1.00 89.00 89 GLN A CA 1
ATOM 750 C C . GLN A 1 89 ? -11.962 5.237 4.999 1.00 89.00 89 GLN A C 1
ATOM 752 O O . GLN A 1 89 ? -12.764 4.517 4.412 1.00 89.00 89 GLN A O 1
ATOM 757 N N . LEU A 1 90 ? -10.665 4.932 5.100 1.00 88.94 90 LEU A N 1
ATOM 758 C CA . LEU A 1 90 ? -10.087 3.724 4.524 1.00 88.94 90 LEU A CA 1
ATOM 759 C C . LEU A 1 90 ? -10.667 2.454 5.159 1.00 88.94 90 LEU A C 1
ATOM 761 O O . LEU A 1 90 ? -10.957 1.495 4.453 1.00 88.94 90 LEU A O 1
ATOM 765 N N . GLY A 1 91 ? -10.885 2.468 6.476 1.00 90.25 91 GLY A N 1
ATOM 766 C CA . GLY A 1 91 ? -11.562 1.389 7.190 1.00 90.25 91 GLY A CA 1
ATOM 767 C C . GLY A 1 91 ? -12.993 1.172 6.698 1.00 90.25 91 GLY A C 1
ATOM 768 O O . GLY A 1 91 ? -13.367 0.030 6.455 1.00 90.25 91 GLY A O 1
ATOM 769 N N . LYS A 1 92 ? -13.764 2.249 6.483 1.00 90.31 92 LYS A N 1
ATOM 770 C CA . LYS A 1 92 ? -15.122 2.172 5.911 1.00 90.31 92 LYS A CA 1
ATOM 771 C C . LYS A 1 92 ? -15.106 1.615 4.482 1.00 90.31 92 LYS A C 1
ATOM 773 O O . LYS A 1 92 ? -15.860 0.696 4.188 1.00 90.31 92 LYS A O 1
ATOM 778 N N . LEU A 1 93 ? -14.200 2.105 3.631 1.00 89.69 93 LEU A N 1
ATOM 779 C CA . LEU A 1 93 ? -14.030 1.619 2.254 1.00 89.69 93 LEU A CA 1
ATOM 780 C C . LEU A 1 93 ? -13.601 0.149 2.197 1.00 89.69 93 LEU A C 1
ATOM 782 O O . LEU A 1 93 ? -14.022 -0.573 1.305 1.00 89.69 93 LEU A O 1
ATOM 786 N N . ALA A 1 94 ? -12.773 -0.302 3.141 1.00 90.81 94 ALA A N 1
ATOM 787 C CA . ALA A 1 94 ? -12.309 -1.684 3.193 1.00 90.81 94 ALA A CA 1
ATOM 788 C C . ALA A 1 94 ? -13.417 -2.685 3.546 1.00 90.81 94 ALA A C 1
ATOM 790 O O . ALA A 1 94 ? -13.256 -3.866 3.238 1.00 90.81 94 ALA A O 1
ATOM 791 N N . GLN A 1 95 ? -14.508 -2.245 4.189 1.00 92.50 95 GLN A N 1
ATOM 792 C CA . GLN A 1 95 ? -15.639 -3.126 4.498 1.00 92.50 95 GLN A CA 1
ATOM 793 C C . GLN A 1 95 ? -16.392 -3.551 3.240 1.00 92.50 95 GLN A C 1
ATOM 795 O O . GLN A 1 95 ? -16.775 -4.715 3.126 1.00 92.50 95 GLN A O 1
ATOM 800 N N . ASP A 1 96 ? -16.527 -2.650 2.266 1.00 91.69 96 ASP A N 1
ATOM 801 C CA . ASP A 1 96 ? -16.978 -3.032 0.935 1.00 91.69 96 ASP A CA 1
ATOM 802 C C . ASP A 1 96 ? -15.843 -3.750 0.191 1.00 91.69 96 ASP A C 1
ATOM 804 O O . ASP A 1 96 ? -14.894 -3.147 -0.312 1.00 91.69 96 ASP A O 1
ATOM 808 N N . ARG A 1 97 ? -15.940 -5.078 0.107 1.00 90.56 97 ARG A N 1
ATOM 809 C CA . ARG A 1 97 ? -14.935 -5.914 -0.562 1.00 90.56 97 ARG A CA 1
ATOM 810 C C . ARG A 1 97 ? -14.809 -5.586 -2.052 1.00 90.56 97 ARG A C 1
ATOM 812 O O . ARG A 1 97 ? -13.696 -5.633 -2.584 1.00 90.56 97 ARG A O 1
ATOM 819 N N . SER A 1 98 ? -15.924 -5.289 -2.714 1.00 89.12 98 SER A N 1
ATOM 820 C CA . SER A 1 98 ? -15.968 -5.029 -4.154 1.00 89.12 98 SER A CA 1
ATOM 821 C C . SER A 1 98 ? -15.431 -3.635 -4.458 1.00 89.12 98 SER A C 1
ATOM 823 O O . SER A 1 98 ? -14.528 -3.501 -5.289 1.00 89.12 98 SER A O 1
ATOM 825 N N . GLY A 1 99 ? -15.894 -2.623 -3.719 1.00 89.00 99 GLY A N 1
ATOM 826 C CA . GLY A 1 99 ? -15.374 -1.259 -3.798 1.00 89.00 99 GLY A CA 1
ATOM 827 C C . GLY A 1 99 ? -13.890 -1.176 -3.450 1.00 89.00 99 GLY A C 1
ATOM 828 O O . GLY A 1 99 ? -13.129 -0.526 -4.168 1.00 89.00 99 GLY A O 1
ATOM 829 N N . TRP A 1 100 ? -13.432 -1.913 -2.431 1.00 91.38 100 TRP A N 1
ATOM 830 C CA . TRP A 1 100 ? -12.008 -2.014 -2.103 1.00 91.38 100 TRP A CA 1
ATOM 831 C C . TRP A 1 100 ? -11.191 -2.590 -3.258 1.00 91.38 100 TRP A C 1
ATOM 833 O O . TRP A 1 100 ? -10.157 -2.042 -3.637 1.00 91.38 100 TRP A O 1
ATOM 843 N N . HIS A 1 101 ? -11.645 -3.698 -3.840 1.00 89.81 101 HIS A N 1
ATOM 844 C CA . HIS A 1 101 ? -10.944 -4.327 -4.952 1.00 89.81 101 HIS A CA 1
ATOM 845 C C . HIS A 1 101 ? -10.899 -3.419 -6.191 1.00 89.81 101 HIS A C 1
ATOM 847 O O . HIS A 1 101 ? -9.856 -3.335 -6.844 1.00 89.81 101 HIS A O 1
ATOM 853 N N . LEU A 1 102 ? -11.982 -2.689 -6.481 1.00 89.50 102 LEU A N 1
ATOM 854 C CA . LEU A 1 102 ? -12.024 -1.711 -7.568 1.00 89.50 102 LEU A CA 1
ATOM 855 C C . LEU A 1 102 ? -11.079 -0.529 -7.313 1.00 89.50 102 LEU A C 1
ATOM 857 O O . LEU A 1 102 ? -10.344 -0.147 -8.220 1.00 89.50 102 LEU A O 1
ATOM 861 N N . LEU A 1 103 ? -11.039 -0.003 -6.084 1.00 87.38 103 LEU A N 1
ATO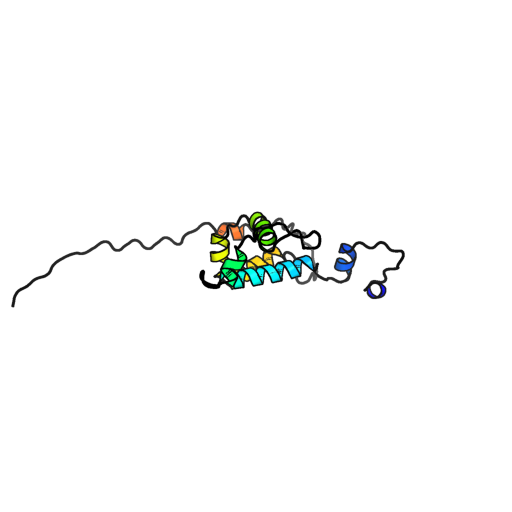M 862 C CA . LEU A 1 103 ? -10.097 1.041 -5.676 1.00 87.38 103 LEU A CA 1
ATOM 863 C C . LEU A 1 103 ? -8.653 0.581 -5.899 1.00 87.38 103 LEU A C 1
ATOM 865 O O . LEU A 1 103 ? -7.879 1.264 -6.564 1.00 87.38 103 LEU A O 1
ATOM 869 N N . VAL A 1 104 ? -8.293 -0.600 -5.388 1.00 88.62 104 VAL A N 1
ATOM 870 C CA . VAL A 1 104 ? -6.930 -1.135 -5.506 1.00 88.62 104 VAL A CA 1
ATOM 871 C C . VAL A 1 104 ? -6.547 -1.384 -6.964 1.00 88.62 104 VAL A C 1
ATOM 873 O O . VAL A 1 104 ? -5.430 -1.051 -7.358 1.00 88.62 104 VAL A O 1
ATOM 876 N N . ARG A 1 105 ? -7.471 -1.888 -7.793 1.00 87.38 105 ARG A N 1
ATOM 877 C CA . ARG A 1 105 ? -7.254 -1.967 -9.243 1.00 87.38 105 ARG A CA 1
ATOM 878 C C . ARG A 1 105 ? -7.080 -0.580 -9.857 1.00 87.38 105 ARG A C 1
ATOM 880 O O . ARG A 1 105 ? -6.130 -0.383 -10.596 1.00 87.38 105 ARG A O 1
ATOM 887 N N . GLY A 1 106 ? -7.906 0.406 -9.520 1.00 86.56 106 GLY A N 1
ATOM 888 C CA . GLY A 1 106 ? -7.758 1.777 -10.024 1.00 86.56 106 GLY A CA 1
ATOM 889 C C . GLY A 1 106 ? -6.397 2.409 -9.698 1.00 86.56 106 GLY A C 1
ATOM 890 O O . GLY A 1 106 ? -5.862 3.160 -10.506 1.00 86.56 106 GLY A O 1
ATOM 891 N N . LEU A 1 107 ? -5.797 2.053 -8.558 1.00 83.56 107 LEU A N 1
ATOM 892 C CA . LEU A 1 107 ? -4.495 2.574 -8.116 1.00 83.56 107 LEU A CA 1
ATOM 893 C C . LEU A 1 107 ? -3.275 1.991 -8.844 1.00 83.56 107 LEU A C 1
ATOM 895 O O . LEU A 1 107 ? -2.202 2.596 -8.761 1.00 83.56 107 LEU A O 1
ATOM 899 N N . TYR A 1 108 ? -3.410 0.812 -9.461 1.00 82.19 108 TYR A N 1
ATOM 900 C CA . TYR A 1 108 ? -2.291 0.032 -10.019 1.00 82.19 108 TYR A CA 1
ATOM 901 C C . TYR A 1 108 ? -2.590 -0.603 -11.391 1.00 82.19 108 TYR A C 1
ATOM 903 O O . TYR A 1 108 ? -1.755 -1.301 -11.945 1.00 82.19 108 TYR A O 1
ATOM 911 N N . HIS A 1 109 ? -3.787 -0.404 -11.943 1.00 71.88 109 HIS A N 1
ATOM 912 C CA . HIS A 1 109 ? -4.257 -1.019 -13.190 1.00 71.88 109 HIS A CA 1
ATOM 913 C C . HIS A 1 109 ? -4.871 0.010 -14.150 1.00 71.88 109 HIS A C 1
ATOM 915 O O . HIS A 1 109 ? -5.636 -0.343 -15.050 1.00 71.88 109 HIS A O 1
ATOM 921 N N . ALA A 1 110 ? -4.559 1.296 -13.980 1.00 58.97 110 ALA A N 1
ATOM 922 C CA . ALA A 1 110 ? -4.992 2.348 -14.892 1.00 58.97 110 ALA A CA 1
ATOM 923 C C . ALA A 1 110 ? -4.200 2.303 -16.216 1.00 58.97 110 ALA A C 1
ATOM 925 O O . ALA A 1 110 ? -3.422 3.204 -16.490 1.00 58.97 110 ALA A O 1
ATOM 926 N N . GLN A 1 111 ? -4.377 1.217 -16.985 1.00 46.34 111 GLN A N 1
ATOM 927 C CA . GLN A 1 111 ? -4.480 1.129 -18.448 1.00 46.34 111 GLN A CA 1
ATOM 928 C C . GLN A 1 111 ? -4.503 -0.360 -18.850 1.00 46.34 111 GLN A C 1
ATOM 930 O O . GLN A 1 111 ? -3.476 -1.028 -18.873 1.00 46.34 111 GLN A O 1
ATOM 935 N N . VAL A 1 112 ? -5.677 -0.881 -19.215 1.00 35.75 112 VAL A N 1
ATOM 936 C CA . VAL A 1 112 ? -5.759 -1.972 -20.198 1.00 35.75 112 VAL A CA 1
ATOM 937 C C . VAL A 1 112 ? -6.709 -1.491 -21.285 1.00 35.75 112 VAL A C 1
ATOM 939 O O . VAL A 1 112 ? -7.919 -1.494 -21.064 1.00 35.75 112 VAL A O 1
ATOM 942 N N . PRO A 1 113 ? -6.204 -1.034 -22.443 1.00 39.09 113 PRO A N 1
ATOM 943 C CA . PRO A 1 113 ? -7.010 -1.075 -23.641 1.00 39.09 113 PRO A CA 1
ATOM 944 C C . PRO A 1 113 ? -7.148 -2.554 -24.001 1.00 39.09 113 PRO A C 1
ATOM 946 O O . PRO A 1 113 ? -6.193 -3.203 -24.429 1.00 39.09 113 PRO A O 1
ATOM 949 N N . ILE A 1 114 ? -8.335 -3.106 -23.761 1.00 38.28 114 ILE A N 1
ATOM 950 C CA . ILE A 1 114 ? -8.745 -4.349 -24.403 1.00 38.28 114 ILE A CA 1
ATOM 951 C C . ILE A 1 114 ? -8.836 -4.013 -25.895 1.00 38.28 114 ILE A C 1
ATOM 953 O O . ILE A 1 114 ? -9.670 -3.204 -26.279 1.00 38.28 114 ILE A O 1
ATOM 957 N N . LEU A 1 115 ? -7.941 -4.608 -26.689 1.00 35.19 115 LEU A N 1
ATOM 958 C CA . LEU A 1 115 ? -8.012 -4.742 -28.148 1.00 35.19 115 LEU A CA 1
ATOM 959 C C . LEU A 1 115 ? -8.172 -3.428 -28.945 1.00 35.19 115 LEU A C 1
ATOM 961 O O . LEU A 1 115 ? -9.275 -2.941 -29.168 1.00 35.19 115 LEU A O 1
ATOM 965 N N . GLN A 1 116 ? -7.072 -2.921 -29.518 1.00 34.25 116 GLN A N 1
ATOM 966 C CA . GLN A 1 116 ? -7.191 -2.184 -30.780 1.00 34.25 116 GLN A CA 1
ATOM 967 C C . GLN A 1 116 ? -7.457 -3.192 -31.902 1.00 34.25 116 GLN A C 1
ATOM 969 O O . GLN A 1 116 ? -6.530 -3.800 -32.432 1.00 34.25 116 GLN A O 1
ATOM 974 N N . VAL A 1 117 ? -8.726 -3.338 -32.276 1.00 34.50 117 VAL A N 1
ATOM 975 C CA . VAL A 1 117 ? -9.099 -3.715 -33.640 1.00 34.50 117 VAL A CA 1
ATOM 976 C C . VAL A 1 117 ? -9.716 -2.466 -34.266 1.00 34.50 117 VAL A C 1
ATOM 978 O O . VAL A 1 117 ? -10.792 -2.060 -33.857 1.00 34.50 117 VAL A O 1
ATOM 981 N N . GLY A 1 118 ? -8.984 -1.846 -35.197 1.00 33.75 118 GLY A N 1
ATOM 982 C CA . GLY A 1 118 ? -9.491 -0.955 -36.249 1.00 33.75 118 GLY A CA 1
ATOM 983 C C . GLY A 1 118 ? -10.227 0.338 -35.859 1.00 33.75 118 GLY A C 1
ATOM 984 O O . GLY A 1 118 ? -11.328 0.315 -35.330 1.00 33.75 118 GLY A O 1
ATOM 985 N N . GLY A 1 119 ? -9.692 1.478 -36.307 1.00 30.33 119 GLY A N 1
ATOM 986 C CA . GLY A 1 119 ? -10.503 2.668 -36.602 1.00 30.33 119 GLY A CA 1
ATOM 987 C C . GLY A 1 119 ? -10.295 3.863 -35.673 1.00 30.33 119 GLY A C 1
ATOM 988 O O . GLY A 1 119 ? -10.201 3.743 -34.457 1.00 30.33 119 GLY A O 1
ATOM 989 N N . LEU A 1 120 ? -10.180 5.041 -36.283 1.00 36.47 120 LEU A N 1
ATOM 990 C CA . LEU A 1 120 ? -9.880 6.325 -35.661 1.00 36.47 120 LEU A CA 1
ATOM 991 C C . LEU A 1 120 ? -10.849 6.712 -34.529 1.00 36.47 120 LEU A C 1
ATOM 993 O O . LEU A 1 120 ? -12.040 6.857 -34.767 1.00 36.47 120 LEU A O 1
ATOM 997 N N . ALA A 1 121 ? -10.297 7.056 -33.362 1.00 26.94 121 ALA A N 1
ATOM 998 C CA . ALA A 1 121 ? -10.629 8.272 -32.608 1.00 26.94 121 ALA A CA 1
ATOM 999 C C . ALA A 1 121 ? -9.646 8.423 -31.435 1.00 26.94 121 ALA A C 1
ATOM 1001 O O . ALA A 1 121 ? -9.650 7.640 -30.485 1.00 26.94 121 ALA A O 1
ATOM 1002 N N . LYS A 1 122 ? -8.787 9.448 -31.474 1.00 34.97 122 LYS A N 1
ATOM 1003 C CA . LYS A 1 122 ? -8.007 9.866 -30.300 1.00 34.97 122 LYS A CA 1
ATOM 1004 C C . LYS A 1 122 ? -8.970 10.468 -29.273 1.00 34.97 122 LYS A C 1
ATOM 1006 O O . LYS A 1 122 ? -9.250 11.661 -29.324 1.00 34.97 122 LYS A O 1
ATOM 1011 N N . VAL A 1 123 ? -9.444 9.671 -28.319 1.00 31.30 123 VAL A N 1
ATOM 1012 C CA . VAL A 1 123 ? -10.066 10.212 -27.104 1.00 31.30 123 VAL A CA 1
ATOM 1013 C C . VAL A 1 123 ? -8.953 10.512 -26.108 1.00 31.30 123 VAL A C 1
ATOM 1015 O O . VAL A 1 123 ? -8.333 9.619 -25.532 1.00 31.30 123 VAL A O 1
ATOM 1018 N N . ARG A 1 124 ? -8.676 11.803 -25.918 1.00 33.66 124 ARG A N 1
ATOM 1019 C CA . ARG A 1 124 ? -7.830 12.305 -24.834 1.00 33.66 124 ARG A CA 1
ATOM 1020 C C . ARG A 1 124 ? -8.557 12.057 -23.511 1.00 33.66 124 ARG A C 1
ATOM 1022 O O . ARG A 1 124 ? -9.339 12.892 -23.070 1.00 33.66 124 ARG A O 1
ATOM 1029 N N . VAL A 1 125 ? -8.313 10.916 -22.870 1.00 39.78 125 VAL A N 1
ATOM 1030 C CA . VAL A 1 125 ? -8.827 10.643 -21.520 1.00 39.78 125 VAL A CA 1
ATOM 1031 C C . VAL A 1 125 ? -7.985 11.375 -20.474 1.00 39.78 125 VAL A C 1
ATOM 1033 O O . VAL A 1 125 ? -7.184 10.792 -19.753 1.00 39.78 125 VAL A O 1
ATOM 1036 N N . ASN A 1 126 ? -8.212 12.682 -20.353 1.00 45.38 126 ASN A N 1
ATOM 1037 C CA . ASN A 1 126 ? -8.068 13.342 -19.059 1.00 45.38 126 ASN A CA 1
ATOM 1038 C C . ASN A 1 126 ? -9.263 12.901 -18.205 1.00 45.38 126 ASN A C 1
ATOM 1040 O O . ASN A 1 126 ? -10.298 13.560 -18.189 1.00 45.38 126 ASN A O 1
ATOM 1044 N N . CYS A 1 127 ? -9.160 11.743 -17.556 1.00 37.72 127 CYS A N 1
ATOM 1045 C CA . CYS A 1 127 ? -10.202 11.217 -16.678 1.00 37.72 127 CYS A CA 1
ATOM 1046 C C . CYS A 1 127 ? -9.558 10.582 -15.442 1.00 37.72 127 CYS A C 1
ATOM 1048 O O . CYS A 1 127 ? -9.470 9.365 -15.323 1.00 37.72 127 CYS A O 1
ATOM 1050 N N . VAL A 1 128 ? -9.172 11.415 -14.472 1.00 42.97 128 VAL A N 1
ATOM 1051 C CA . VAL A 1 128 ? -9.467 11.052 -13.080 1.00 42.97 128 VAL A CA 1
ATOM 1052 C C . VAL A 1 128 ? -10.995 11.011 -13.022 1.00 42.97 128 VAL A C 1
ATOM 1054 O O . VAL A 1 128 ? -11.611 12.038 -13.324 1.00 42.97 128 VAL A O 1
ATOM 1057 N N . PRO A 1 129 ? -11.647 9.863 -12.764 1.00 42.91 129 PRO A N 1
ATOM 1058 C CA . PRO A 1 129 ? -13.091 9.793 -12.880 1.00 42.91 129 PRO A CA 1
ATOM 1059 C C . PRO A 1 129 ? -13.724 10.721 -11.846 1.00 42.91 129 PRO A C 1
ATOM 1061 O O . PRO A 1 129 ? -13.783 10.419 -10.655 1.00 42.91 129 PRO A O 1
ATOM 1064 N N . LYS A 1 130 ? -14.273 11.834 -12.334 1.00 37.03 130 LYS A N 1
ATOM 1065 C CA . LYS A 1 130 ? -15.216 12.704 -11.622 1.00 37.03 130 LYS A CA 1
ATOM 1066 C C . LYS A 1 130 ? -16.386 11.891 -11.028 1.00 37.03 130 LYS A C 1
ATOM 1068 O O . LYS A 1 130 ? -16.987 12.309 -10.049 1.00 37.03 130 LYS A O 1
ATOM 1073 N N . ALA A 1 131 ? -16.612 10.676 -11.540 1.00 36.31 131 ALA A N 1
ATOM 1074 C CA . ALA A 1 131 ? -17.513 9.657 -11.009 1.00 36.31 131 ALA A CA 1
ATOM 1075 C C . ALA A 1 131 ? -17.206 9.197 -9.565 1.00 36.31 131 ALA A C 1
ATOM 1077 O O . ALA A 1 131 ? -18.138 8.866 -8.838 1.00 36.31 131 ALA A O 1
ATOM 1078 N N . ILE A 1 132 ? -15.944 9.217 -9.107 1.00 42.62 132 ILE A N 1
ATOM 1079 C CA . ILE A 1 132 ? -15.621 8.900 -7.699 1.00 42.62 132 ILE A CA 1
ATOM 1080 C C . ILE A 1 132 ? -16.004 10.078 -6.782 1.00 42.62 132 ILE A C 1
ATOM 1082 O O . ILE A 1 132 ? -16.409 9.863 -5.642 1.00 42.62 132 ILE A O 1
ATOM 1086 N N . ALA A 1 133 ? -15.954 11.319 -7.282 1.00 37.44 133 ALA A N 1
ATOM 1087 C CA . ALA A 1 133 ? -16.371 12.505 -6.531 1.00 37.44 133 ALA A CA 1
ATOM 1088 C C . ALA A 1 133 ? -17.901 12.594 -6.376 1.00 37.44 133 ALA A C 1
ATOM 1090 O O . ALA A 1 133 ? -18.384 12.996 -5.322 1.00 37.44 133 ALA A O 1
ATOM 1091 N N . THR A 1 134 ? -18.672 12.152 -7.377 1.00 41.03 134 THR A N 1
ATOM 1092 C CA . THR A 1 134 ? -20.146 12.122 -7.306 1.00 41.03 134 THR A CA 1
ATOM 1093 C C . THR A 1 134 ? -20.671 11.106 -6.281 1.00 41.03 134 THR A C 1
ATOM 1095 O O . THR A 1 134 ? -21.727 11.323 -5.695 1.00 41.03 134 THR A O 1
ATOM 1098 N N . TRP A 1 135 ? -19.912 10.040 -5.998 1.00 34.94 135 TRP A N 1
ATOM 1099 C CA . TRP A 1 135 ? -20.239 9.048 -4.961 1.00 34.94 135 TRP A CA 1
ATOM 1100 C C . TRP A 1 135 ? -19.976 9.526 -3.520 1.00 34.94 135 TRP A C 1
ATOM 1102 O O . TRP A 1 135 ? -20.430 8.888 -2.575 1.00 34.94 135 TRP A O 1
ATOM 1112 N N . LEU A 1 136 ? -19.256 10.636 -3.326 1.00 48.44 136 LEU A N 1
ATOM 1113 C CA . LEU A 1 136 ? -18.848 11.142 -2.007 1.00 48.44 136 LEU A CA 1
ATOM 1114 C C . LEU A 1 136 ? -19.771 12.246 -1.439 1.00 48.44 136 LEU A C 1
ATOM 1116 O O . LEU A 1 136 ? -19.397 12.860 -0.444 1.00 48.44 136 LEU A O 1
ATOM 1120 N N . GLY A 1 137 ? -20.947 12.515 -2.033 1.00 41.56 137 GLY A N 1
ATOM 1121 C CA . GLY A 1 137 ? -21.724 13.735 -1.731 1.00 41.56 137 GLY A CA 1
ATOM 1122 C C . GLY A 1 137 ? -23.260 13.664 -1.705 1.00 41.56 137 GLY A C 1
ATOM 1123 O O . GLY A 1 137 ? -23.887 14.714 -1.796 1.00 41.56 137 GLY A O 1
ATOM 1124 N N . ARG A 1 138 ? -23.902 12.495 -1.576 1.00 38.09 138 ARG A N 1
ATOM 1125 C CA . ARG A 1 138 ? -25.328 12.428 -1.187 1.00 38.09 138 ARG A CA 1
ATOM 1126 C C . ARG A 1 138 ? -25.527 11.391 -0.092 1.00 38.09 138 ARG A C 1
ATOM 1128 O O . ARG A 1 138 ? -25.431 10.194 -0.346 1.00 38.09 138 ARG A O 1
ATOM 1135 N N . GLU A 1 139 ? -25.818 11.861 1.114 1.00 40.34 139 GLU A N 1
ATOM 1136 C CA . GLU A 1 139 ? -26.495 11.043 2.116 1.00 40.34 139 GLU A CA 1
ATOM 1137 C C . GLU A 1 139 ? -27.883 10.657 1.571 1.00 40.34 139 GLU A C 1
ATOM 1139 O O . GLU A 1 139 ? -28.585 11.524 1.038 1.00 40.34 139 GLU A O 1
ATOM 1144 N N . PRO A 1 140 ? -28.324 9.391 1.663 1.00 39.91 140 PRO A N 1
ATOM 1145 C CA . PRO A 1 140 ? -29.746 9.108 1.596 1.00 39.91 140 PRO A CA 1
ATOM 1146 C C . PRO A 1 140 ? -30.396 9.722 2.842 1.00 39.91 140 PRO A C 1
ATOM 1148 O O . PRO A 1 140 ? -30.063 9.358 3.967 1.00 39.91 140 PRO A O 1
ATOM 1151 N N . ASN A 1 141 ? -31.280 10.691 2.609 1.00 41.75 141 ASN A N 1
ATOM 1152 C CA . ASN A 1 141 ? -32.086 11.400 3.601 1.00 41.75 141 ASN A CA 1
ATOM 1153 C C . ASN A 1 141 ? -32.590 10.444 4.710 1.00 41.75 141 ASN A C 1
ATOM 1155 O O . ASN A 1 141 ? -33.238 9.444 4.371 1.00 41.75 141 ASN A O 1
ATOM 1159 N N . PRO A 1 142 ? -32.311 10.686 6.005 1.00 48.97 142 PRO A N 1
ATOM 1160 C CA . PRO A 1 142 ? -32.890 9.871 7.062 1.00 48.97 142 PRO A CA 1
ATOM 1161 C C . PRO A 1 142 ? -34.410 10.064 7.084 1.00 48.97 142 PRO A C 1
ATOM 1163 O O . PRO A 1 142 ? -34.923 11.178 6.994 1.00 48.97 142 PRO A O 1
ATOM 1166 N N . ARG A 1 143 ? -35.136 8.949 7.186 1.00 48.94 143 ARG A N 1
ATOM 1167 C CA . ARG A 1 143 ? -36.590 8.936 7.376 1.00 48.94 143 ARG A CA 1
ATOM 1168 C C . ARG A 1 143 ? -36.908 9.736 8.658 1.00 48.94 143 ARG A C 1
ATOM 1170 O O . ARG A 1 143 ? -36.228 9.498 9.658 1.00 48.94 143 ARG A O 1
ATOM 1177 N N . PRO A 1 144 ? -37.853 10.695 8.643 1.00 46.09 144 PRO A N 1
ATOM 1178 C CA . PRO A 1 144 ? -38.148 11.498 9.827 1.00 46.09 144 PRO A CA 1
ATOM 1179 C C . PRO A 1 144 ? -38.668 10.609 10.970 1.00 46.09 144 PRO A C 1
ATOM 1181 O O . PRO A 1 144 ? -39.301 9.592 10.691 1.00 46.09 144 PRO A O 1
ATOM 1184 N N . PRO A 1 145 ? -38.388 10.954 12.240 1.00 52.22 145 PRO A N 1
ATOM 1185 C CA . PRO A 1 145 ? -38.891 10.204 13.381 1.00 52.22 145 PRO A CA 1
ATOM 1186 C C . PRO A 1 145 ? -40.400 10.410 13.532 1.00 52.22 145 PRO A C 1
ATOM 1188 O O . PRO A 1 145 ? -40.881 11.545 13.556 1.00 52.22 145 PRO A O 1
ATOM 1191 N N . ASP A 1 146 ? -41.124 9.304 13.670 1.00 46.41 146 ASP A N 1
ATOM 1192 C CA . ASP A 1 146 ? -42.564 9.289 13.898 1.00 46.41 146 ASP A CA 1
ATOM 1193 C C . ASP A 1 146 ? -42.861 9.884 15.289 1.00 46.41 146 ASP A C 1
ATOM 1195 O O . ASP A 1 146 ? -42.727 9.231 16.326 1.00 46.41 146 ASP A O 1
ATOM 1199 N N . LEU A 1 147 ? -43.217 11.170 15.330 1.00 45.88 147 LEU A N 1
ATOM 1200 C CA . LEU A 1 147 ? -43.634 11.849 16.553 1.00 45.88 147 LEU A CA 1
ATOM 1201 C C . LEU A 1 147 ? -45.110 11.544 16.856 1.00 45.88 147 LEU A C 1
ATOM 1203 O O . LEU A 1 147 ? -46.007 12.188 16.325 1.00 45.88 147 LEU A O 1
ATOM 1207 N N . LYS A 1 148 ? -45.276 10.615 17.806 1.00 43.62 148 LYS A N 1
ATOM 1208 C CA . LYS A 1 148 ? -46.296 10.530 18.870 1.00 43.62 148 LYS A CA 1
ATOM 1209 C C . LYS A 1 148 ? -47.767 10.267 18.513 1.00 43.62 148 LYS A C 1
ATOM 1211 O O . LYS A 1 148 ? -48.443 11.086 17.905 1.00 43.62 148 LYS A O 1
ATOM 1216 N N . SER A 1 149 ? -48.321 9.277 19.212 1.00 42.41 149 SER A N 1
ATOM 1217 C CA . SER A 1 149 ? -49.512 9.517 20.036 1.00 42.41 149 SER A CA 1
ATOM 1218 C C . SER A 1 149 ? -49.355 8.793 21.374 1.00 42.41 149 SER A C 1
ATOM 1220 O O . SER A 1 149 ? -49.422 7.568 21.449 1.00 42.41 149 SER A O 1
ATOM 1222 N N . ASP A 1 150 ? -49.093 9.583 22.410 1.00 45.91 150 ASP A N 1
ATOM 1223 C CA . ASP A 1 150 ? -49.227 9.202 23.810 1.00 45.91 150 ASP A CA 1
ATOM 1224 C C . ASP A 1 150 ? -50.725 9.060 24.179 1.00 45.91 150 ASP A C 1
ATOM 1226 O O . ASP A 1 150 ? -51.556 9.793 23.638 1.00 45.91 150 ASP A O 1
ATOM 1230 N N . ALA A 1 151 ? -50.988 8.205 25.184 1.00 47.44 151 ALA A N 1
ATOM 1231 C CA . ALA A 1 151 ? -52.127 8.167 26.132 1.00 47.44 151 ALA A CA 1
ATOM 1232 C C . ALA A 1 151 ? -53.286 7.159 25.892 1.00 47.44 151 ALA A C 1
ATOM 1234 O O . ALA A 1 151 ? -53.620 6.859 24.750 1.00 47.44 151 ALA A O 1
ATOM 1235 N N . PRO A 1 152 ? -54.025 6.743 26.952 1.00 49.31 152 PRO A N 1
ATOM 1236 C CA . PRO A 1 152 ? -53.613 6.512 28.343 1.00 49.31 152 PRO A CA 1
ATOM 1237 C C . PRO A 1 152 ? -54.056 5.143 28.910 1.00 49.31 152 PRO A C 1
ATOM 1239 O O . PRO A 1 152 ? -55.030 4.523 28.487 1.00 49.31 152 PRO A O 1
ATOM 1242 N N . THR A 1 153 ? -53.362 4.729 29.969 1.00 56.69 153 THR A N 1
ATOM 1243 C CA . THR A 1 153 ? -53.796 3.717 30.938 1.00 56.69 153 THR A CA 1
ATOM 1244 C C . THR A 1 153 ? -55.197 4.024 31.464 1.00 56.69 153 THR A C 1
ATOM 1246 O O . THR A 1 153 ? -55.426 5.106 31.999 1.00 56.69 153 THR A O 1
ATOM 1249 N N . THR A 1 154 ? -56.101 3.046 31.397 1.00 49.03 154 THR A N 1
ATOM 1250 C CA . THR A 1 154 ? -57.323 3.027 32.211 1.00 49.03 154 THR A CA 1
ATOM 1251 C C . THR A 1 154 ? -57.317 1.752 33.050 1.00 49.03 154 THR A C 1
ATOM 1253 O O . THR A 1 154 ? -57.424 0.647 32.527 1.00 49.03 154 THR A O 1
ATOM 1256 N N . LEU A 1 155 ? -57.129 1.930 34.358 1.00 44.78 155 LEU A N 1
ATOM 1257 C CA . LEU A 1 155 ? -57.555 0.990 35.392 1.00 44.78 155 LEU A CA 1
ATOM 1258 C C . LEU A 1 155 ? -59.089 1.012 35.449 1.00 44.78 155 LEU A C 1
ATOM 1260 O O . LEU A 1 155 ? -59.646 2.105 35.363 1.00 44.78 155 LEU A O 1
ATOM 1264 N N . THR A 1 156 ? -59.737 -0.147 35.628 1.00 51.47 156 THR A N 1
ATOM 1265 C CA . THR A 1 156 ? -60.904 -0.440 36.507 1.00 51.47 156 THR A CA 1
ATOM 1266 C C . THR A 1 156 ? -61.638 -1.686 35.988 1.00 51.47 156 THR A C 1
ATOM 1268 O O . THR A 1 156 ? -61.983 -1.730 34.808 1.00 51.47 156 THR A O 1
ATOM 1271 N N . GLY A 1 157 ? -61.913 -2.655 36.873 1.00 47.81 157 GLY A N 1
ATOM 1272 C CA . GLY A 1 157 ? -62.797 -3.803 36.637 1.00 47.81 157 GLY A CA 1
ATOM 1273 C C . GLY A 1 157 ? -62.299 -5.080 37.283 1.00 47.81 157 GLY A C 1
ATOM 1274 O O . GLY A 1 157 ? -61.856 -5.954 36.512 1.00 47.81 157 GLY A O 1
#

Foldseek 3Di:
DCVVVVHDPPDPDDPVVVCVSVVHADPVLVVQLVLLLVLLVLLLDDPPDPSVVVLVDDDDDDDDPPDPPDDSNNVVVVVCVVVVDDPVVSSVQSNPVVSSNVVSCVSRVPDDPDDDDDDDDPDPPPDPPVVVVVVVDDDPDDDDDDDDDDDDDDDDD

pLDDT: mean 72.37, std 21.12, range [26.94, 93.56]

Secondary structure (DSSP, 8-state):
-TTTTT--TT----HHHHHHHHTPPPHHHHHHHHHHHHHHHHHHS-TT-HHHHHHH----S---TTS-SS-HHHHHHHHHHHTT--HHHHHHHHHSHHHHHHHHHHHH---------S---------S-HHHHHTTS----PPPP------------

Organism: NCBI:txid1093978

Sequence (157 aa):
MRGILRINWHDRVINKEVLRRTGQKPVDEEIGMIRWLWIGHTLRKPQNNITRQALQWNPQGDRGRDRPIETRKRCVEKKMKIMEKGWGQLGKLAQDRSGWHLLVRGLYHAQVPILQVGGLAKVRVNCVPKAIATWLGREPNPRPPDLKSDAPTTLTG